Protein AF-A0A9C9G4Z3-F1 (afdb_monomer_lite)

Structure (mmCIF, N/CA/C/O backbone):
data_AF-A0A9C9G4Z3-F1
#
_entry.id   AF-A0A9C9G4Z3-F1
#
loop_
_atom_site.group_PDB
_atom_site.id
_atom_site.type_symbol
_atom_site.label_atom_id
_atom_site.label_alt_id
_atom_site.label_comp_id
_atom_site.label_asym_id
_atom_site.label_entity_id
_atom_site.label_seq_id
_atom_site.pdbx_PDB_ins_code
_atom_site.Cartn_x
_atom_site.Cartn_y
_atom_site.Cartn_z
_atom_site.occupancy
_atom_site.B_iso_or_equiv
_atom_site.auth_seq_id
_atom_site.auth_comp_id
_atom_site.auth_asym_id
_atom_site.auth_atom_id
_atom_site.pdbx_PDB_model_num
ATOM 1 N N . MET A 1 1 ? 14.986 -2.829 13.306 1.00 42.06 1 MET A N 1
ATOM 2 C CA . MET A 1 1 ? 13.672 -2.716 12.638 1.00 42.06 1 MET A CA 1
ATOM 3 C C . MET A 1 1 ? 13.666 -3.763 11.541 1.00 42.06 1 MET A C 1
ATOM 5 O O . MET A 1 1 ? 14.684 -3.883 10.876 1.00 42.06 1 MET A O 1
ATOM 9 N N . ALA A 1 2 ? 12.633 -4.601 11.434 1.00 42.53 2 ALA A N 1
ATOM 10 C CA . ALA A 1 2 ? 12.586 -5.601 10.368 1.00 42.53 2 ALA A CA 1
ATOM 11 C C . ALA A 1 2 ? 12.468 -4.868 9.024 1.00 42.53 2 ALA A C 1
ATOM 13 O O . ALA A 1 2 ? 11.512 -4.123 8.827 1.00 42.53 2 ALA A O 1
ATOM 14 N N . THR A 1 3 ? 13.451 -5.030 8.140 1.00 56.09 3 THR A N 1
ATOM 15 C CA . THR A 1 3 ? 13.378 -4.507 6.774 1.00 56.09 3 THR A CA 1
ATOM 16 C C . THR A 1 3 ? 12.281 -5.280 6.054 1.00 56.09 3 THR A C 1
ATOM 18 O O . THR A 1 3 ? 12.429 -6.477 5.807 1.00 56.09 3 THR A O 1
ATOM 21 N N . ILE A 1 4 ? 11.148 -4.631 5.789 1.00 66.75 4 ILE A N 1
ATOM 22 C CA . ILE A 1 4 ? 10.087 -5.221 4.973 1.00 66.75 4 ILE A CA 1
ATOM 23 C C . ILE A 1 4 ? 10.652 -5.343 3.559 1.00 66.75 4 ILE A C 1
ATOM 25 O O . ILE A 1 4 ? 10.947 -4.339 2.924 1.00 66.75 4 ILE A O 1
ATOM 29 N N . GLN A 1 5 ? 10.838 -6.575 3.095 1.00 66.56 5 GLN A N 1
ATOM 30 C CA . GLN A 1 5 ? 11.269 -6.866 1.732 1.00 66.56 5 GLN A CA 1
ATOM 31 C C . GLN A 1 5 ? 10.017 -7.129 0.900 1.00 66.56 5 GLN A C 1
ATOM 33 O O . GLN A 1 5 ? 9.357 -8.156 1.079 1.00 66.56 5 GLN A O 1
ATOM 38 N N . ILE A 1 6 ? 9.656 -6.186 0.032 1.00 73.94 6 ILE A N 1
ATOM 39 C CA . ILE A 1 6 ? 8.604 -6.407 -0.960 1.00 73.94 6 ILE A CA 1
ATOM 40 C C . ILE A 1 6 ? 9.262 -7.133 -2.126 1.00 73.94 6 ILE A C 1
ATOM 42 O O . ILE A 1 6 ? 10.106 -6.568 -2.810 1.00 73.94 6 ILE A O 1
ATOM 46 N N . SER A 1 7 ? 8.914 -8.403 -2.329 1.00 84.69 7 SER A N 1
ATOM 47 C CA . SER A 1 7 ? 9.326 -9.101 -3.543 1.00 84.69 7 SER A CA 1
ATOM 48 C C . SER A 1 7 ? 8.475 -8.632 -4.719 1.00 84.69 7 SER A C 1
ATOM 50 O O . SER A 1 7 ? 7.272 -8.409 -4.561 1.00 84.69 7 SER A O 1
ATOM 52 N N . ASP A 1 8 ? 9.069 -8.575 -5.910 1.00 85.25 8 ASP A N 1
ATOM 53 C CA . ASP A 1 8 ? 8.349 -8.227 -7.145 1.00 85.25 8 ASP A CA 1
ATOM 54 C C . ASP A 1 8 ? 7.109 -9.101 -7.342 1.00 85.25 8 ASP A C 1
ATOM 56 O O . ASP A 1 8 ? 6.057 -8.634 -7.766 1.00 85.25 8 ASP A O 1
ATOM 60 N N . LYS A 1 9 ? 7.201 -10.380 -6.954 1.00 89.44 9 LYS A N 1
ATOM 61 C CA . LYS A 1 9 ? 6.066 -11.302 -7.000 1.00 89.44 9 LYS A CA 1
ATOM 62 C C . LYS A 1 9 ? 4.905 -10.824 -6.126 1.00 89.44 9 LYS A C 1
ATOM 64 O O . LYS A 1 9 ? 3.772 -10.834 -6.587 1.00 89.44 9 LYS A O 1
ATOM 69 N N . LEU A 1 10 ? 5.170 -10.436 -4.878 1.00 89.75 10 LEU A N 1
ATOM 70 C CA . LEU A 1 10 ? 4.118 -9.967 -3.975 1.00 89.75 10 LEU A CA 1
ATOM 71 C C . LEU A 1 10 ? 3.483 -8.677 -4.501 1.00 89.75 10 LEU A C 1
ATOM 73 O O . LEU A 1 10 ? 2.264 -8.539 -4.444 1.00 89.75 10 LEU A O 1
ATOM 77 N N . MET A 1 11 ? 4.299 -7.761 -5.029 1.00 89.69 11 MET A N 1
ATOM 78 C CA . MET A 1 11 ? 3.799 -6.527 -5.630 1.00 89.69 11 MET A CA 1
ATOM 79 C C . MET A 1 11 ? 2.880 -6.824 -6.820 1.00 89.69 11 MET A C 1
ATOM 81 O O . MET A 1 11 ? 1.759 -6.322 -6.864 1.00 89.69 11 MET A O 1
ATOM 85 N N . ASN A 1 12 ? 3.315 -7.694 -7.734 1.00 91.75 12 ASN A N 1
ATOM 86 C CA . ASN A 1 12 ? 2.531 -8.080 -8.906 1.00 91.75 12 ASN A CA 1
ATOM 87 C C . ASN A 1 12 ? 1.230 -8.793 -8.516 1.00 91.75 12 ASN A C 1
ATOM 89 O O . ASN A 1 12 ? 0.171 -8.408 -8.997 1.00 91.75 12 ASN A O 1
ATOM 93 N N . ASP A 1 13 ? 1.283 -9.758 -7.590 1.00 94.81 13 ASP A N 1
ATOM 94 C CA . ASP A 1 13 ? 0.089 -10.473 -7.120 1.00 94.81 13 ASP A CA 1
ATOM 95 C C . ASP A 1 13 ? -0.954 -9.494 -6.531 1.00 94.81 13 ASP A C 1
ATOM 97 O O . ASP A 1 13 ? -2.157 -9.648 -6.749 1.00 94.81 13 ASP A O 1
ATOM 101 N N . ILE A 1 14 ? -0.511 -8.475 -5.780 1.00 93.31 14 ILE A N 1
ATOM 102 C CA . ILE A 1 14 ? -1.402 -7.451 -5.211 1.00 93.31 14 ILE A CA 1
ATOM 103 C C . ILE A 1 14 ? -1.968 -6.552 -6.314 1.00 93.31 14 ILE A C 1
ATOM 105 O O . ILE A 1 14 ? -3.174 -6.296 -6.332 1.00 93.31 14 ILE A O 1
ATOM 109 N N . MET A 1 15 ? -1.123 -6.088 -7.235 1.00 94.44 15 MET A N 1
ATOM 110 C CA . MET A 1 15 ? -1.550 -5.235 -8.344 1.00 94.44 15 MET A CA 1
ATOM 111 C C . MET A 1 15 ? -2.551 -5.946 -9.254 1.00 94.44 15 MET A C 1
ATOM 113 O O . MET A 1 15 ? -3.547 -5.335 -9.627 1.00 94.44 15 MET A O 1
ATOM 117 N N . ASP A 1 16 ? -2.378 -7.240 -9.521 1.00 95.75 16 ASP A N 1
ATOM 118 C CA . ASP A 1 16 ? -3.329 -8.038 -10.301 1.00 95.75 16 ASP A CA 1
ATOM 119 C C . ASP A 1 16 ? -4.721 -8.066 -9.653 1.00 95.75 16 ASP A C 1
ATOM 121 O O . ASP A 1 16 ? -5.739 -7.937 -10.338 1.00 95.75 16 ASP A O 1
ATOM 125 N N . VAL A 1 17 ? -4.785 -8.182 -8.322 1.00 96.88 17 VAL A N 1
ATOM 126 C CA . VAL A 1 17 ? -6.057 -8.139 -7.581 1.00 96.88 17 VAL A CA 1
ATOM 127 C C . VAL A 1 17 ? -6.709 -6.759 -7.683 1.00 96.88 17 VAL A C 1
ATOM 129 O O . VAL A 1 17 ? -7.924 -6.672 -7.873 1.00 96.88 17 VAL A O 1
ATOM 132 N N . ILE A 1 18 ? -5.923 -5.685 -7.574 1.00 95.50 18 ILE A N 1
ATOM 133 C CA . ILE A 1 18 ? -6.437 -4.313 -7.681 1.00 95.50 18 ILE A CA 1
ATOM 134 C C . ILE A 1 18 ? -6.920 -4.041 -9.113 1.00 95.50 18 ILE A C 1
ATOM 136 O O . ILE A 1 18 ? -8.030 -3.549 -9.290 1.00 95.50 18 ILE A O 1
ATOM 140 N N . VAL A 1 19 ? -6.157 -4.437 -10.133 1.00 96.44 19 VAL A N 1
ATOM 141 C CA . VAL A 1 19 ? -6.514 -4.282 -11.554 1.00 96.44 19 VAL A CA 1
ATOM 142 C C . VAL A 1 19 ? -7.761 -5.086 -11.924 1.00 96.44 19 VAL A C 1
ATOM 144 O O . VAL A 1 19 ? -8.594 -4.638 -12.716 1.00 96.44 19 VAL A O 1
ATOM 147 N N . ALA A 1 20 ? -7.925 -6.277 -11.343 1.00 96.69 20 ALA A N 1
ATOM 148 C CA . ALA A 1 20 ? -9.133 -7.074 -11.524 1.00 96.69 20 ALA A CA 1
ATOM 149 C C . ALA A 1 20 ? -10.380 -6.390 -10.934 1.00 96.69 20 ALA A C 1
ATOM 151 O O . ALA A 1 20 ? -11.485 -6.603 -11.438 1.00 96.69 20 ALA A O 1
ATOM 152 N N . HIS A 1 21 ? -10.212 -5.578 -9.885 1.00 94.62 21 HIS A N 1
ATOM 153 C CA . HIS A 1 21 ? -11.279 -4.765 -9.307 1.00 94.62 21 HIS A CA 1
ATOM 154 C C . HIS A 1 21 ? -11.541 -3.489 -10.120 1.00 94.62 21 HIS A C 1
ATOM 156 O O . HIS A 1 21 ? -12.697 -3.169 -10.398 1.00 94.62 21 HIS A O 1
ATOM 162 N N . ASP A 1 22 ? -10.478 -2.794 -10.522 1.00 93.62 22 ASP A N 1
ATOM 163 C CA . ASP A 1 22 ? -10.511 -1.541 -11.266 1.00 93.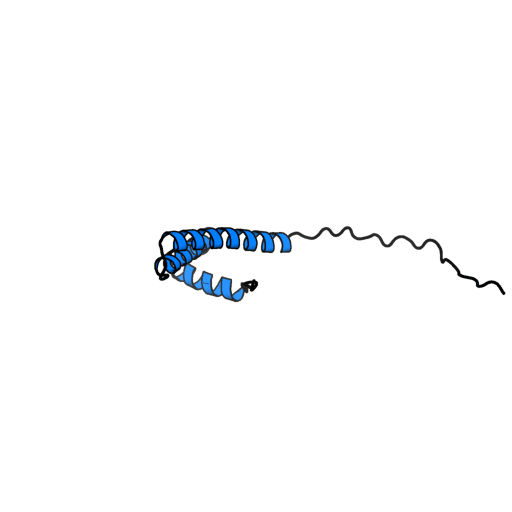62 22 ASP A CA 1
ATOM 164 C C . ASP A 1 22 ? -9.407 -1.516 -12.329 1.00 93.62 22 ASP A C 1
ATOM 166 O O . ASP A 1 22 ? -8.217 -1.438 -12.027 1.00 93.62 22 ASP A O 1
ATOM 170 N N . LYS A 1 23 ? -9.811 -1.537 -13.601 1.00 92.88 23 LYS A N 1
ATOM 171 C CA . LYS A 1 23 ? -8.878 -1.575 -14.733 1.00 92.88 23 LYS A CA 1
ATOM 172 C C . LYS A 1 23 ? -8.018 -0.319 -14.848 1.00 92.88 23 LYS A C 1
ATOM 174 O O . LYS A 1 23 ? -6.960 -0.391 -15.469 1.00 92.88 23 LYS A O 1
ATOM 179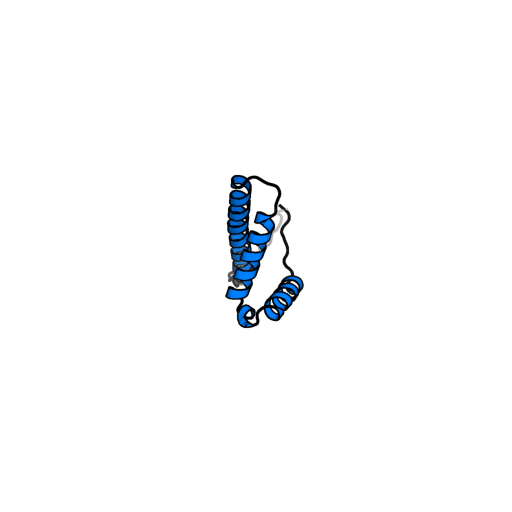 N N . GLU A 1 24 ? -8.446 0.812 -14.290 1.00 91.62 24 GLU A N 1
ATOM 180 C CA . GLU A 1 24 ? -7.635 2.034 -14.300 1.00 91.62 24 GLU A CA 1
ATOM 181 C C . GLU A 1 24 ? -6.402 1.896 -13.396 1.00 91.62 24 GLU A C 1
ATOM 183 O O . GLU A 1 24 ? -5.379 2.525 -13.653 1.00 91.62 24 GLU A O 1
ATOM 188 N N . ALA A 1 25 ? -6.427 0.976 -12.425 1.00 92.94 25 ALA A N 1
ATOM 189 C CA . ALA A 1 25 ? -5.294 0.689 -11.549 1.00 92.94 25 ALA A CA 1
ATOM 190 C C . ALA A 1 25 ? -4.103 -0.008 -12.235 1.00 92.94 25 ALA A C 1
ATOM 192 O O . ALA A 1 25 ? -3.121 -0.321 -11.566 1.00 92.94 25 ALA A O 1
ATOM 193 N N . ILE A 1 26 ? -4.158 -0.240 -13.555 1.00 91.19 26 ILE A N 1
ATOM 194 C CA . ILE A 1 26 ? -2.964 -0.580 -14.349 1.00 91.19 26 ILE A CA 1
ATOM 195 C C . ILE A 1 26 ? -1.946 0.567 -14.270 1.00 91.19 26 ILE A C 1
ATOM 197 O O . ILE A 1 26 ? -0.739 0.331 -14.323 1.00 91.19 26 ILE A O 1
ATOM 201 N N . ASP A 1 27 ? -2.423 1.806 -14.115 1.00 93.75 27 ASP A N 1
ATOM 202 C CA . ASP A 1 27 ? -1.571 2.934 -13.769 1.00 93.75 27 ASP A CA 1
ATOM 203 C C . ASP A 1 27 ? -1.033 2.781 -12.337 1.00 93.75 27 ASP A C 1
ATOM 205 O O . ASP A 1 27 ? -1.789 2.685 -11.364 1.00 93.75 27 ASP A O 1
ATOM 209 N N . ALA A 1 28 ? 0.294 2.795 -12.199 1.00 87.81 28 ALA A N 1
ATOM 210 C CA . ALA A 1 28 ? 0.961 2.616 -10.912 1.00 87.81 28 ALA A CA 1
ATOM 211 C C . ALA A 1 28 ? 0.598 3.714 -9.892 1.00 87.81 28 ALA A C 1
ATOM 213 O O . ALA A 1 28 ? 0.581 3.452 -8.687 1.00 87.81 28 ALA A O 1
ATOM 214 N N . GLY A 1 29 ? 0.268 4.927 -10.349 1.00 93.00 29 GLY A N 1
ATOM 215 C CA . GLY A 1 29 ? -0.190 6.015 -9.489 1.00 93.00 29 GLY A CA 1
ATOM 216 C C . GLY A 1 29 ? -1.568 5.738 -8.889 1.00 93.00 29 GLY A C 1
ATOM 217 O O . GLY A 1 29 ? -1.778 5.974 -7.696 1.00 93.00 29 GLY A O 1
ATOM 218 N N . ILE A 1 30 ? -2.493 5.188 -9.677 1.00 93.81 30 ILE A N 1
ATOM 219 C CA . ILE A 1 30 ? -3.809 4.741 -9.192 1.00 93.81 30 ILE A CA 1
ATOM 220 C C . ILE A 1 30 ? -3.653 3.528 -8.260 1.00 93.81 30 ILE A C 1
ATOM 222 O O . ILE A 1 30 ? -4.240 3.503 -7.175 1.00 93.81 30 ILE A O 1
ATOM 226 N N . GLY A 1 31 ? -2.792 2.567 -8.605 1.00 94.62 31 GLY A N 1
ATOM 227 C CA . GLY A 1 31 ? -2.457 1.433 -7.733 1.00 94.62 31 GLY A CA 1
ATOM 228 C C . GLY A 1 31 ? -1.931 1.856 -6.355 1.00 94.62 31 GLY A C 1
ATOM 229 O O . GLY A 1 31 ? -2.399 1.370 -5.319 1.00 94.62 31 GLY A O 1
ATOM 230 N N . ALA A 1 32 ? -1.018 2.830 -6.319 1.00 93.50 32 ALA A N 1
ATOM 231 C CA . ALA A 1 32 ? -0.493 3.390 -5.074 1.00 93.50 32 ALA A CA 1
ATOM 232 C C . ALA A 1 32 ? -1.588 4.064 -4.222 1.00 93.50 32 ALA A C 1
ATOM 234 O O . ALA A 1 32 ? -1.591 3.932 -2.992 1.00 93.50 32 ALA A O 1
ATOM 235 N N . GLN A 1 33 ? -2.558 4.738 -4.852 1.00 94.50 33 GLN A N 1
ATOM 236 C CA . GLN A 1 33 ? -3.708 5.317 -4.149 1.00 94.50 33 GLN A CA 1
ATOM 237 C C . GLN A 1 33 ? -4.587 4.238 -3.506 1.00 94.50 33 GLN A C 1
ATOM 239 O O . GLN A 1 33 ? -4.972 4.390 -2.344 1.00 94.50 33 GLN A O 1
ATOM 244 N N . TYR A 1 34 ? -4.852 3.129 -4.205 1.00 96.56 34 TYR A N 1
ATOM 245 C CA . TYR A 1 34 ? -5.583 1.991 -3.636 1.00 96.56 34 TYR A CA 1
ATOM 246 C C . TYR A 1 34 ? -4.873 1.411 -2.411 1.00 96.56 34 TYR A C 1
ATOM 248 O O . TYR A 1 34 ? -5.508 1.192 -1.378 1.00 96.56 34 TYR A O 1
ATOM 256 N N . MET A 1 35 ? -3.556 1.221 -2.482 1.00 94.00 35 MET A N 1
ATOM 257 C CA . MET A 1 35 ? -2.770 0.735 -1.343 1.00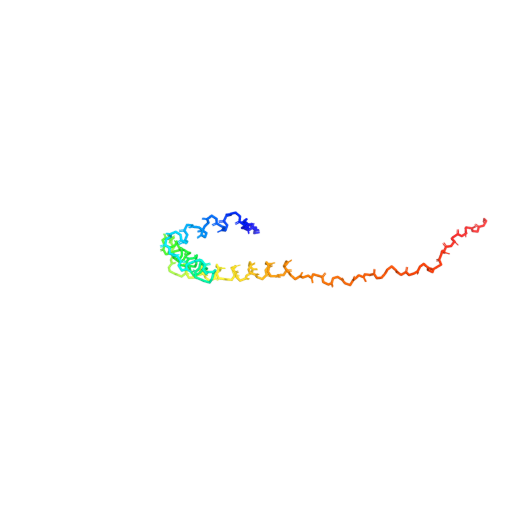 94.00 35 MET A CA 1
ATOM 258 C C . MET A 1 35 ? -2.837 1.697 -0.146 1.00 94.00 35 MET A C 1
ATOM 260 O O . MET A 1 35 ? -3.057 1.264 0.988 1.00 94.00 35 MET A O 1
ATOM 264 N N . SER A 1 36 ? -2.745 3.007 -0.389 1.00 95.62 36 SER A N 1
ATOM 265 C CA . SER A 1 36 ? -2.920 4.033 0.649 1.00 95.62 36 SER A CA 1
ATOM 266 C C . SER A 1 36 ? -4.326 4.001 1.272 1.00 95.62 36 SER A C 1
ATOM 268 O O . SER A 1 36 ? -4.484 4.040 2.498 1.00 95.62 36 SER A O 1
ATOM 270 N N . ALA A 1 37 ? -5.366 3.833 0.451 1.00 96.50 37 ALA A N 1
ATOM 271 C CA . ALA A 1 37 ? -6.741 3.700 0.922 1.00 96.50 37 ALA A CA 1
ATOM 272 C C . ALA A 1 37 ? -6.945 2.432 1.771 1.00 96.50 37 ALA A C 1
ATOM 274 O O . ALA A 1 37 ? -7.605 2.493 2.814 1.00 96.50 37 ALA A O 1
ATOM 275 N N . LEU A 1 38 ? -6.343 1.303 1.380 1.00 95.81 38 LEU A N 1
ATOM 276 C CA . LEU A 1 38 ? -6.367 0.057 2.153 1.00 95.81 38 LEU A CA 1
ATOM 277 C C . LEU A 1 38 ? -5.710 0.235 3.525 1.00 95.81 38 LEU A C 1
ATOM 279 O O . LEU A 1 38 ? -6.284 -0.190 4.531 1.00 95.81 38 LEU A O 1
ATOM 283 N N . ILE A 1 39 ? -4.572 0.931 3.595 1.00 95.81 39 ILE A N 1
ATOM 284 C CA . ILE A 1 39 ? -3.927 1.286 4.868 1.00 95.81 39 ILE A CA 1
ATOM 285 C C . ILE A 1 39 ? -4.894 2.090 5.747 1.00 95.81 39 ILE A C 1
ATOM 287 O O . ILE A 1 39 ? -5.129 1.725 6.903 1.00 95.81 39 ILE A O 1
ATOM 291 N N . GLY A 1 40 ? -5.514 3.142 5.203 1.00 96.56 40 GLY A N 1
ATOM 292 C CA . GLY A 1 40 ? -6.503 3.943 5.929 1.00 96.56 40 GLY A CA 1
ATOM 293 C C . GLY A 1 40 ? -7.686 3.108 6.434 1.00 96.56 40 GLY A C 1
ATOM 294 O O . GLY A 1 40 ? -8.092 3.219 7.595 1.00 96.56 40 GLY A O 1
ATOM 295 N N . TYR A 1 41 ? -8.197 2.211 5.593 1.00 96.69 41 TYR A N 1
ATOM 296 C CA . TYR A 1 41 ? -9.292 1.298 5.918 1.00 96.69 41 TYR A CA 1
ATOM 297 C C . TYR A 1 41 ? -8.928 0.307 7.038 1.00 96.69 41 TYR A C 1
ATOM 299 O O . TYR A 1 41 ? -9.761 0.027 7.912 1.00 96.69 41 TYR A O 1
ATOM 307 N N . MET A 1 42 ? -7.696 -0.207 7.043 1.00 96.38 42 MET A N 1
ATOM 308 C CA . MET A 1 42 ? -7.180 -1.093 8.092 1.00 96.38 42 MET A CA 1
ATOM 309 C C . MET A 1 42 ? -6.998 -0.344 9.415 1.00 96.38 42 MET A C 1
ATOM 311 O O . MET A 1 42 ? -7.509 -0.781 10.449 1.00 96.38 42 MET A O 1
ATOM 315 N N . VAL A 1 43 ? -6.342 0.820 9.391 1.00 96.69 43 VAL A N 1
ATOM 316 C CA . VAL A 1 43 ? -6.069 1.621 10.598 1.00 96.69 43 VAL A CA 1
ATOM 317 C C . VAL A 1 43 ? -7.361 2.136 11.235 1.00 96.69 43 VAL A C 1
ATOM 319 O O . VAL A 1 43 ? -7.475 2.167 12.463 1.00 96.69 43 VAL A O 1
ATOM 322 N N . ALA A 1 44 ? -8.381 2.463 10.438 1.00 96.06 44 ALA A N 1
ATOM 323 C CA . ALA A 1 44 ? -9.692 2.855 10.956 1.00 96.06 44 ALA A CA 1
ATOM 324 C C . ALA A 1 44 ? -10.303 1.791 11.892 1.00 96.06 44 ALA A C 1
ATOM 326 O O . ALA A 1 44 ? -10.947 2.148 12.884 1.00 96.06 44 ALA A O 1
ATOM 327 N N . ARG A 1 45 ? -10.052 0.502 11.620 1.00 95.88 45 ARG A N 1
ATOM 328 C CA . ARG A 1 45 ? -10.550 -0.653 12.391 1.00 95.88 45 ARG A CA 1
ATOM 329 C C . ARG A 1 45 ? -9.617 -1.102 13.510 1.00 95.88 45 ARG A C 1
ATOM 331 O O . ARG A 1 45 ? -10.014 -1.932 14.323 1.00 95.88 45 ARG A O 1
ATOM 338 N N . TYR A 1 46 ? -8.405 -0.559 13.572 1.00 93.31 46 TYR A N 1
ATOM 339 C CA . TYR A 1 46 ? -7.468 -0.879 14.636 1.00 93.31 46 TYR A CA 1
ATOM 340 C C . TYR A 1 46 ? -8.025 -0.392 15.991 1.00 93.31 46 TYR A C 1
ATOM 342 O O . TYR A 1 46 ? -8.497 0.752 16.078 1.00 93.31 46 TYR A O 1
ATOM 350 N N . PRO A 1 47 ? -8.034 -1.232 17.045 1.00 94.69 47 PRO A N 1
ATOM 351 C CA . PRO A 1 47 ? -8.584 -0.871 18.349 1.00 94.69 47 PRO A CA 1
ATOM 352 C C . PRO A 1 47 ? -7.634 0.081 19.091 1.00 94.69 47 PRO A C 1
ATOM 354 O O . PRO A 1 47 ? -6.842 -0.322 19.937 1.00 94.69 47 PRO A O 1
ATOM 357 N N . SER A 1 48 ? -7.708 1.365 18.751 1.00 94.12 48 SER A N 1
ATOM 358 C CA . SER A 1 48 ? -6.898 2.436 19.334 1.00 94.12 48 SER A CA 1
ATOM 359 C C . SER A 1 48 ? -7.643 3.773 19.336 1.00 94.12 48 SER A C 1
ATOM 361 O O . SER A 1 48 ? -8.720 3.918 18.745 1.00 94.12 48 SER A O 1
ATOM 363 N N . THR A 1 49 ? -7.070 4.771 20.007 1.00 97.25 49 THR A N 1
ATOM 364 C CA . THR A 1 49 ? -7.604 6.140 20.008 1.00 97.25 49 THR A CA 1
ATOM 365 C C . THR A 1 49 ? -7.415 6.821 18.651 1.00 97.25 49 THR A C 1
ATOM 367 O O . THR A 1 49 ? -6.500 6.500 17.895 1.00 97.25 49 THR A O 1
ATOM 370 N N . ASN A 1 50 ? -8.240 7.828 18.350 1.00 95.62 50 ASN A N 1
ATOM 371 C CA . ASN A 1 50 ? -8.099 8.608 17.113 1.00 95.62 50 ASN A CA 1
ATOM 372 C C . ASN A 1 50 ? -6.723 9.281 16.988 1.00 95.62 50 ASN A C 1
ATOM 374 O O . ASN A 1 50 ? -6.209 9.397 15.879 1.00 95.62 50 ASN A O 1
ATOM 378 N N . THR A 1 51 ? -6.116 9.694 18.104 1.00 97.31 51 THR A N 1
ATOM 379 C CA . THR A 1 51 ? -4.758 10.256 18.124 1.00 97.31 51 THR A CA 1
ATOM 380 C C . THR A 1 51 ? -3.733 9.220 17.672 1.00 97.31 51 THR A C 1
ATOM 382 O O . THR A 1 51 ? -3.015 9.459 16.708 1.00 97.31 51 THR A O 1
ATOM 385 N N . GLN A 1 52 ? -3.756 8.025 18.266 1.00 97.25 52 GLN A N 1
ATOM 386 C CA . GLN A 1 52 ? -2.853 6.934 17.888 1.00 97.25 52 GLN A CA 1
ATOM 387 C C . GLN A 1 52 ? -3.044 6.501 16.429 1.00 97.25 52 GLN A C 1
ATOM 389 O O . GLN A 1 52 ? -2.075 6.203 15.742 1.00 97.25 52 GLN A O 1
ATOM 394 N N . LYS A 1 53 ? -4.281 6.493 15.914 1.00 97.25 53 LYS A N 1
ATOM 395 C CA . LYS A 1 53 ? -4.539 6.206 14.489 1.00 97.25 53 LYS A CA 1
ATOM 396 C C . LYS A 1 53 ? -3.860 7.221 13.572 1.00 97.25 53 LYS A C 1
ATOM 398 O O . LYS A 1 53 ? -3.261 6.828 12.576 1.00 97.25 53 LYS A O 1
ATOM 403 N N . LYS A 1 54 ? -3.930 8.512 13.910 1.00 97.00 54 LYS A N 1
ATOM 404 C CA . LYS A 1 54 ? -3.258 9.575 13.147 1.00 97.00 54 LYS A CA 1
ATOM 405 C C . LYS A 1 54 ? -1.738 9.438 13.200 1.00 97.00 54 LYS A C 1
ATOM 407 O O . LYS A 1 54 ? -1.094 9.579 12.166 1.00 97.00 54 LYS A O 1
ATOM 412 N N . GLU A 1 55 ? -1.185 9.121 14.368 1.00 97.19 55 GLU A N 1
ATOM 413 C CA . GLU A 1 55 ? 0.250 8.853 14.530 1.00 97.19 55 GLU A CA 1
ATOM 414 C C . GLU A 1 55 ? 0.700 7.669 13.666 1.00 97.19 55 GLU A C 1
ATOM 416 O O . GLU A 1 55 ? 1.693 7.778 12.952 1.00 97.19 55 GLU A O 1
ATOM 421 N N . ILE A 1 56 ? -0.071 6.574 13.644 1.00 96.62 56 ILE A N 1
ATOM 422 C CA . ILE A 1 56 ? 0.208 5.412 12.787 1.00 96.62 56 ILE A CA 1
ATOM 423 C C . ILE A 1 56 ? 0.251 5.821 11.312 1.00 96.62 56 ILE A C 1
ATOM 425 O O . ILE A 1 56 ? 1.216 5.497 10.627 1.00 96.62 56 ILE A O 1
ATOM 429 N N . ILE A 1 57 ? -0.755 6.553 10.819 1.00 97.31 57 ILE A N 1
ATOM 430 C CA . ILE A 1 57 ? -0.773 7.012 9.420 1.00 97.31 57 ILE A CA 1
ATOM 431 C C . ILE A 1 57 ? 0.429 7.912 9.114 1.00 97.31 57 ILE A C 1
ATOM 433 O O . ILE A 1 57 ? 1.063 7.738 8.076 1.00 97.31 57 ILE A O 1
ATOM 437 N N . SER A 1 58 ? 0.785 8.827 10.019 1.00 96.81 58 SER A N 1
ATOM 438 C CA . SER A 1 58 ? 1.957 9.692 9.845 1.00 96.81 58 SER A CA 1
ATOM 439 C C . SER A 1 58 ? 3.256 8.890 9.758 1.00 96.81 58 SER A C 1
ATOM 441 O O . SER A 1 58 ? 4.090 9.169 8.899 1.00 96.81 58 SER A O 1
ATOM 443 N N . HIS A 1 59 ? 3.434 7.889 10.622 1.00 95.56 59 HIS A N 1
ATOM 444 C CA . HIS A 1 59 ? 4.616 7.029 10.582 1.00 95.56 59 HIS A CA 1
ATOM 445 C C . HIS A 1 59 ? 4.658 6.180 9.309 1.00 95.56 59 HIS A C 1
ATOM 447 O O . HIS A 1 59 ? 5.727 6.007 8.734 1.00 95.56 59 HIS A O 1
ATOM 453 N N . LEU A 1 60 ? 3.512 5.677 8.842 1.00 95.12 60 LEU A N 1
ATOM 454 C CA . LEU A 1 60 ? 3.438 4.910 7.597 1.00 95.12 60 LEU A CA 1
ATOM 455 C C . LEU A 1 60 ? 3.757 5.771 6.370 1.00 95.12 60 LEU A C 1
ATOM 457 O O . LEU A 1 60 ? 4.434 5.286 5.470 1.00 95.12 60 LEU A O 1
ATOM 461 N N . ALA A 1 61 ? 3.343 7.041 6.355 1.00 94.75 61 ALA A N 1
ATOM 462 C CA . ALA A 1 61 ? 3.707 7.978 5.293 1.00 94.75 61 ALA A CA 1
ATOM 463 C C . ALA A 1 61 ? 5.229 8.203 5.240 1.00 94.75 61 ALA A C 1
ATOM 465 O O . ALA A 1 61 ? 5.841 8.015 4.190 1.00 94.75 61 ALA A O 1
ATOM 4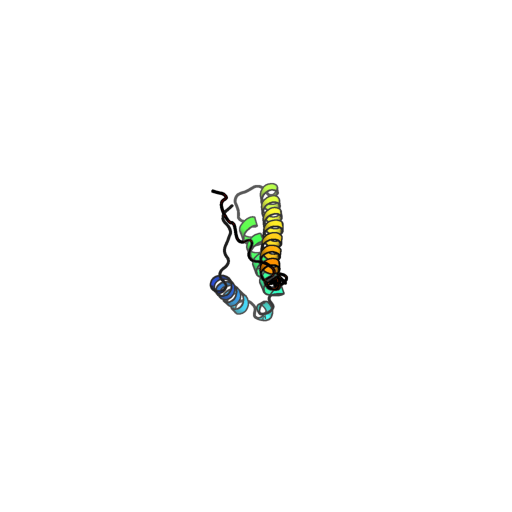66 N N . GLN A 1 62 ? 5.852 8.497 6.385 1.00 95.25 62 GLN A N 1
ATOM 467 C CA . GLN A 1 62 ? 7.312 8.655 6.485 1.00 95.25 62 GLN A CA 1
ATOM 468 C C . GLN A 1 62 ? 8.052 7.371 6.094 1.00 95.25 62 GLN A C 1
ATOM 470 O O . GLN A 1 62 ? 9.042 7.402 5.371 1.00 95.25 62 GLN A O 1
ATOM 475 N N . PHE A 1 63 ? 7.550 6.217 6.536 1.00 92.19 63 PHE A N 1
ATOM 476 C CA . PHE A 1 63 ? 8.122 4.929 6.166 1.00 92.19 63 PHE A CA 1
ATOM 477 C C . PHE A 1 63 ? 8.038 4.679 4.654 1.00 92.19 63 PHE A C 1
ATOM 479 O O . PHE A 1 63 ? 9.020 4.246 4.060 1.00 92.19 63 PHE A O 1
ATOM 486 N N . SER A 1 64 ? 6.901 4.982 4.019 1.00 92.19 64 SER A N 1
ATOM 487 C CA . SER A 1 64 ? 6.745 4.816 2.568 1.00 92.19 64 SER A CA 1
ATOM 488 C C . SER A 1 64 ? 7.689 5.712 1.764 1.00 92.19 64 SER A C 1
ATOM 490 O O . SER A 1 64 ? 8.230 5.269 0.753 1.00 92.19 64 SER A O 1
ATOM 492 N N . GLU A 1 65 ? 7.951 6.929 2.248 1.00 93.19 65 GLU A N 1
ATOM 493 C CA . GLU A 1 65 ? 8.938 7.836 1.658 1.00 93.19 65 GLU A CA 1
ATOM 494 C C . GLU A 1 65 ? 10.355 7.261 1.764 1.00 93.19 65 GLU A C 1
ATOM 496 O O . GLU A 1 65 ? 11.078 7.230 0.771 1.00 93.19 65 GLU A O 1
ATOM 501 N N . HIS A 1 66 ? 10.737 6.725 2.928 1.00 91.19 66 HIS A N 1
ATOM 502 C CA . HIS A 1 66 ? 12.034 6.061 3.087 1.00 91.19 66 HIS A CA 1
ATOM 503 C C . HIS A 1 66 ? 12.199 4.859 2.154 1.00 91.19 66 HIS A C 1
ATOM 505 O O . HIS A 1 66 ? 13.223 4.752 1.489 1.00 91.19 66 HIS A O 1
ATOM 511 N N . VAL A 1 67 ? 11.183 3.997 2.038 1.00 88.44 67 VAL A N 1
ATOM 512 C CA . VAL A 1 67 ? 11.229 2.853 1.112 1.00 88.44 67 VAL A CA 1
ATOM 513 C C . VAL A 1 67 ? 11.393 3.323 -0.336 1.00 88.44 67 VAL A C 1
ATOM 515 O O . VAL A 1 67 ? 12.176 2.732 -1.076 1.00 88.44 67 VAL A O 1
ATOM 518 N N . MET A 1 68 ? 10.699 4.386 -0.753 1.00 89.44 68 MET A N 1
ATOM 519 C CA . MET A 1 68 ? 10.867 4.956 -2.094 1.00 89.44 68 MET A CA 1
ATOM 520 C C . MET A 1 68 ? 12.310 5.426 -2.321 1.00 89.44 68 MET A C 1
ATOM 522 O O . MET A 1 68 ? 12.918 5.046 -3.319 1.00 89.44 68 MET A O 1
ATOM 526 N N . LEU A 1 69 ? 12.865 6.212 -1.393 1.00 89.75 69 LEU A N 1
ATOM 527 C CA . LEU A 1 69 ? 14.233 6.727 -1.495 1.00 89.75 69 LEU A CA 1
ATOM 528 C C . LEU A 1 69 ? 15.273 5.601 -1.552 1.00 89.75 69 LEU A C 1
ATOM 530 O O . LEU A 1 69 ? 16.188 5.665 -2.370 1.00 89.75 69 LEU A O 1
ATOM 534 N N . ASP A 1 70 ? 15.103 4.554 -0.743 1.00 86.38 70 ASP A N 1
ATOM 535 C CA . ASP A 1 70 ? 16.010 3.403 -0.719 1.00 86.38 70 ASP A CA 1
ATOM 536 C C . ASP A 1 70 ? 16.020 2.649 -2.061 1.00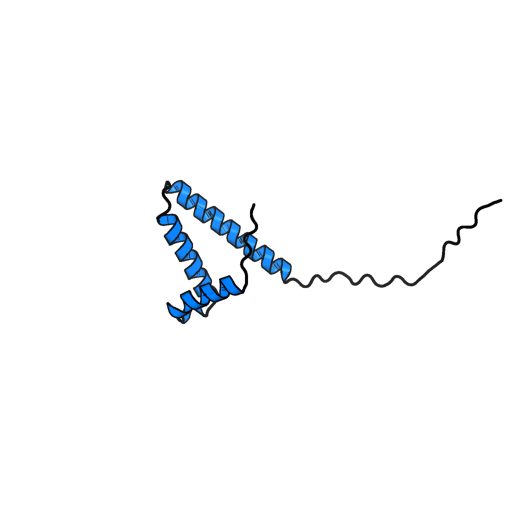 86.38 70 ASP A C 1
ATOM 538 O O . ASP A 1 70 ? 17.079 2.232 -2.528 1.00 86.38 70 ASP A O 1
ATOM 542 N N . ASN A 1 71 ? 14.859 2.499 -2.710 1.00 83.06 71 ASN A N 1
ATOM 543 C CA . ASN A 1 71 ? 14.772 1.840 -4.018 1.00 83.06 71 ASN A CA 1
ATOM 544 C C . ASN A 1 71 ? 15.297 2.739 -5.151 1.00 83.06 71 ASN A C 1
ATOM 546 O O . ASN A 1 71 ? 15.960 2.243 -6.054 1.00 83.06 71 ASN A O 1
ATOM 550 N N . MET A 1 72 ? 15.089 4.059 -5.078 1.00 83.25 72 MET A N 1
ATOM 551 C CA . MET A 1 72 ? 15.669 4.999 -6.049 1.00 83.25 72 MET A CA 1
ATOM 552 C C . MET A 1 72 ? 17.201 5.048 -5.965 1.00 83.25 72 MET A C 1
ATOM 554 O O . MET A 1 72 ? 17.868 5.101 -6.993 1.00 83.25 72 MET A O 1
ATOM 558 N N . ALA A 1 73 ? 17.765 5.004 -4.755 1.00 72.75 73 ALA A N 1
ATOM 559 C CA . ALA A 1 73 ? 19.213 4.991 -4.549 1.00 72.75 73 ALA A CA 1
ATOM 560 C C . ALA A 1 73 ? 19.875 3.680 -5.015 1.00 72.75 73 ALA A C 1
ATOM 562 O O . ALA A 1 73 ? 21.059 3.676 -5.346 1.00 72.75 73 ALA A O 1
ATOM 563 N N . ALA A 1 74 ? 19.131 2.569 -5.045 1.00 61.91 74 ALA A N 1
ATOM 564 C CA . ALA A 1 74 ? 19.608 1.294 -5.582 1.00 61.91 74 ALA A CA 1
ATOM 565 C C . ALA A 1 74 ? 19.681 1.282 -7.122 1.00 61.91 74 ALA A C 1
ATOM 567 O O . ALA A 1 74 ? 20.517 0.569 -7.679 1.00 61.91 74 ALA A O 1
ATOM 568 N N . ASP A 1 75 ? 18.843 2.085 -7.784 1.00 58.47 75 ASP A N 1
ATOM 569 C CA . ASP A 1 75 ? 18.785 2.227 -9.244 1.00 58.47 75 ASP A CA 1
ATOM 570 C C . ASP A 1 75 ? 19.713 3.323 -9.794 1.00 58.47 75 ASP A C 1
ATOM 572 O O . ASP A 1 75 ? 19.894 3.414 -11.013 1.00 58.47 75 ASP A O 1
ATOM 576 N N . GLU A 1 76 ? 20.344 4.143 -8.942 1.00 50.34 76 GLU A N 1
ATOM 577 C CA . GLU A 1 76 ? 21.415 5.015 -9.417 1.00 50.34 76 GLU A CA 1
ATOM 578 C C . GLU A 1 76 ? 22.599 4.150 -9.880 1.00 50.34 76 GLU A C 1
ATOM 580 O O . GLU A 1 76 ? 23.172 3.396 -9.079 1.00 50.34 76 GLU A O 1
ATOM 585 N N . PRO A 1 77 ? 23.021 4.250 -11.158 1.00 49.59 77 PRO A N 1
ATOM 586 C CA . PRO A 1 77 ? 24.284 3.677 -11.563 1.00 49.59 77 PRO A CA 1
ATOM 587 C C . PRO A 1 77 ? 25.338 4.398 -10.736 1.00 49.59 77 PRO A C 1
ATOM 589 O O . PRO A 1 77 ? 25.616 5.578 -10.935 1.00 49.59 77 PRO A O 1
ATOM 592 N N . THR A 1 78 ? 25.903 3.687 -9.765 1.00 47.56 78 THR A N 1
ATOM 593 C CA . THR A 1 78 ? 27.140 4.122 -9.141 1.00 47.56 78 THR A CA 1
ATOM 594 C C . THR A 1 78 ? 28.168 4.232 -10.262 1.00 47.56 78 THR A C 1
ATOM 596 O O . THR A 1 78 ? 28.809 3.250 -10.636 1.00 47.56 78 THR A O 1
ATOM 599 N N . ASP A 1 79 ? 28.337 5.448 -10.784 1.00 47.25 79 ASP A N 1
ATOM 600 C CA . ASP A 1 79 ? 29.584 5.946 -11.348 1.00 47.25 79 ASP A CA 1
ATOM 601 C C . ASP A 1 79 ? 30.611 5.872 -10.210 1.00 47.25 79 ASP A C 1
ATOM 603 O O . ASP A 1 79 ? 31.030 6.856 -9.602 1.00 47.25 79 ASP A O 1
ATOM 607 N N . LYS A 1 80 ? 30.995 4.644 -9.846 1.00 47.22 80 LYS A N 1
ATOM 608 C CA . LYS A 1 80 ? 32.294 4.420 -9.247 1.00 47.22 80 LYS A CA 1
ATOM 609 C C . LYS A 1 80 ? 33.260 4.926 -10.307 1.00 47.22 80 LYS A C 1
ATOM 611 O O . LYS A 1 80 ? 33.227 4.392 -11.418 1.00 47.22 80 LYS A O 1
ATOM 616 N N . PRO A 1 81 ? 34.122 5.909 -10.004 1.00 45.50 81 PRO A N 1
ATOM 617 C CA . PRO A 1 81 ? 35.260 6.155 -10.860 1.00 45.50 81 PRO A CA 1
ATOM 618 C C . PRO A 1 81 ? 35.949 4.805 -11.026 1.00 45.50 81 PRO A C 1
ATOM 620 O O . PRO A 1 81 ? 36.333 4.174 -10.035 1.00 45.50 81 PRO A O 1
ATOM 623 N N . VAL A 1 82 ? 36.031 4.320 -12.264 1.00 49.62 82 VAL A N 1
ATOM 624 C CA . VAL A 1 82 ? 36.989 3.281 -12.615 1.00 49.62 82 VAL A CA 1
ATOM 625 C C . VAL A 1 82 ? 38.321 3.848 -12.152 1.00 49.62 82 VAL A C 1
ATOM 627 O O . VAL A 1 82 ? 38.812 4.816 -12.726 1.00 49.62 82 VAL A O 1
ATOM 630 N N . ALA A 1 83 ? 38.854 3.323 -11.049 1.00 52.75 83 ALA A N 1
ATOM 631 C CA . ALA A 1 83 ? 40.240 3.556 -10.717 1.00 52.75 83 ALA A CA 1
ATOM 632 C C . ALA A 1 83 ? 41.019 3.038 -11.926 1.00 52.75 83 ALA A C 1
ATOM 634 O O . ALA A 1 83 ? 41.014 1.835 -12.199 1.00 52.75 83 ALA A O 1
ATOM 635 N N . GLU A 1 84 ? 41.594 3.958 -12.702 1.00 50.75 84 GLU A N 1
ATOM 636 C CA . GLU A 1 84 ? 42.594 3.615 -13.700 1.00 50.75 84 GLU A CA 1
ATOM 637 C C . GLU A 1 84 ? 43.602 2.685 -13.014 1.00 50.75 84 GLU A C 1
ATOM 639 O O . GLU A 1 84 ? 44.020 2.978 -11.885 1.00 50.75 84 GLU A O 1
ATOM 644 N N . PRO A 1 85 ? 43.987 1.550 -13.621 1.00 44.38 85 PRO A N 1
ATOM 645 C CA . PRO A 1 85 ? 45.154 0.840 -13.141 1.00 44.38 85 PRO A CA 1
ATOM 646 C C . PRO A 1 85 ? 46.320 1.818 -13.277 1.00 44.38 85 PRO A C 1
ATOM 648 O O . PRO A 1 85 ? 46.778 2.099 -14.385 1.00 44.38 85 PRO A O 1
ATOM 651 N N . ALA A 1 86 ? 46.734 2.391 -12.144 1.00 47.47 86 ALA A N 1
ATOM 652 C CA . ALA A 1 86 ? 47.937 3.188 -12.052 1.00 47.47 86 ALA A CA 1
ATOM 653 C C . ALA A 1 86 ? 49.052 2.351 -12.672 1.00 47.47 86 ALA A C 1
ATOM 655 O O . ALA A 1 86 ? 49.323 1.230 -12.235 1.00 47.47 86 ALA A O 1
ATOM 656 N N . GLN A 1 87 ? 49.601 2.884 -13.759 1.00 46.03 87 GLN A N 1
ATOM 657 C CA . GLN A 1 87 ? 50.717 2.303 -14.472 1.00 46.03 87 GLN A CA 1
ATOM 658 C C . GLN A 1 87 ? 51.810 1.954 -13.465 1.00 46.03 87 GLN A C 1
ATOM 660 O O . GLN A 1 87 ? 52.138 2.740 -12.576 1.00 46.03 87 GLN A O 1
ATOM 665 N N . GLU A 1 88 ? 52.311 0.732 -13.597 1.00 51.31 88 GLU A N 1
ATOM 666 C CA . GLU A 1 88 ? 53.423 0.188 -12.839 1.00 51.31 88 GLU A CA 1
ATOM 667 C C . GLU A 1 88 ? 54.617 1.150 -12.899 1.00 51.31 88 GLU A C 1
ATOM 669 O O . GLU A 1 88 ? 55.353 1.17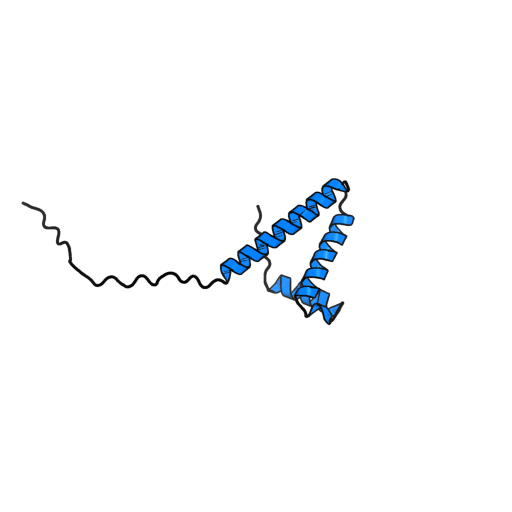9 -13.882 1.00 51.31 88 GLU A O 1
ATOM 674 N N . GLU A 1 89 ? 54.855 1.902 -11.826 1.00 47.31 89 GLU A N 1
ATOM 675 C CA . GLU A 1 89 ? 56.153 2.517 -11.578 1.00 47.31 89 GLU A CA 1
ATOM 676 C C . GLU A 1 89 ? 56.733 2.007 -10.253 1.00 47.31 89 GLU A C 1
ATOM 678 O O . GLU A 1 89 ? 56.243 2.279 -9.160 1.00 47.31 89 GLU A O 1
ATOM 683 N N . ALA A 1 90 ? 57.835 1.273 -10.417 1.00 46.34 90 ALA A N 1
ATOM 684 C CA . ALA A 1 90 ? 58.887 0.986 -9.450 1.00 46.34 90 ALA A CA 1
ATOM 685 C C . ALA A 1 90 ? 58.584 -0.005 -8.308 1.00 46.34 90 ALA A C 1
ATOM 687 O O . ALA A 1 90 ? 58.258 0.336 -7.173 1.00 46.34 90 ALA A O 1
ATOM 688 N N . PHE A 1 91 ? 58.911 -1.266 -8.609 1.00 43.91 91 PHE A N 1
ATOM 689 C CA . PHE A 1 91 ? 59.468 -2.250 -7.681 1.00 43.91 91 PHE A CA 1
ATOM 690 C C . PHE A 1 91 ? 60.412 -1.610 -6.640 1.00 43.91 91 PHE A C 1
ATOM 692 O O . PHE A 1 91 ? 61.579 -1.327 -6.919 1.00 43.91 91 PHE A O 1
ATOM 699 N N . GLY A 1 92 ? 59.937 -1.465 -5.403 1.00 45.91 92 GLY A N 1
ATOM 700 C CA . GLY A 1 92 ? 60.788 -1.285 -4.231 1.00 45.91 92 GLY A CA 1
ATOM 701 C C . GLY A 1 92 ? 61.453 -2.611 -3.866 1.00 45.91 92 GLY A C 1
ATOM 702 O O . GLY A 1 92 ? 60.931 -3.369 -3.051 1.00 45.91 92 GLY A O 1
ATOM 703 N N . VAL A 1 93 ? 62.595 -2.912 -4.487 1.00 52.22 93 VAL A N 1
ATOM 704 C CA . VAL A 1 93 ? 63.470 -4.016 -4.073 1.00 52.22 93 VAL A CA 1
ATOM 705 C C . VAL A 1 93 ? 63.998 -3.708 -2.670 1.00 52.22 93 VAL A C 1
ATOM 707 O O . VAL A 1 93 ? 64.917 -2.909 -2.506 1.00 52.22 93 VAL A O 1
ATOM 710 N N . TRP A 1 94 ? 63.442 -4.362 -1.652 1.00 60.88 94 TRP A N 1
ATOM 711 C CA . TRP A 1 94 ? 64.085 -4.453 -0.343 1.00 60.88 94 TRP A CA 1
ATOM 712 C C . TRP A 1 94 ? 65.320 -5.358 -0.460 1.00 60.88 94 TRP A C 1
ATOM 714 O O . TRP A 1 94 ? 65.198 -6.550 -0.742 1.00 60.88 94 TRP A O 1
ATOM 724 N N . LYS A 1 95 ? 66.515 -4.797 -0.245 1.00 61.12 95 LYS A N 1
ATOM 725 C CA . LYS A 1 95 ? 67.745 -5.556 0.032 1.00 61.12 95 LYS A CA 1
ATOM 726 C C . LYS A 1 95 ? 68.050 -5.437 1.530 1.00 61.12 95 LYS A C 1
ATOM 728 O O . LYS A 1 95 ? 68.206 -4.307 1.985 1.00 61.12 95 LYS A O 1
ATOM 733 N N . PRO A 1 96 ? 68.139 -6.534 2.299 1.00 62.31 96 PRO A N 1
ATOM 734 C CA . PRO A 1 96 ? 68.672 -6.460 3.655 1.00 62.31 96 PRO A CA 1
ATOM 735 C C . PRO A 1 96 ? 70.195 -6.247 3.608 1.00 62.31 96 PRO A C 1
ATOM 737 O O . PRO A 1 96 ? 70.878 -6.858 2.783 1.00 62.31 96 PRO A O 1
ATOM 740 N N . GLU A 1 97 ? 70.714 -5.361 4.462 1.00 57.88 97 GLU A N 1
ATOM 741 C CA . GLU A 1 97 ? 72.156 -5.199 4.693 1.00 57.88 97 GLU A CA 1
ATOM 742 C C . GLU A 1 97 ? 72.675 -6.303 5.638 1.00 57.88 97 GLU A C 1
ATOM 744 O O . GLU A 1 97 ? 71.924 -6.801 6.475 1.00 57.88 97 GLU A O 1
ATOM 749 N N . ASN A 1 98 ? 73.936 -6.696 5.412 1.00 48.91 98 ASN A N 1
ATOM 750 C CA . ASN A 1 98 ? 74.674 -7.852 5.957 1.00 48.91 98 ASN A CA 1
ATOM 751 C C . ASN A 1 98 ? 74.549 -8.128 7.462 1.00 48.91 98 ASN A C 1
ATOM 753 O O . ASN A 1 98 ? 74.635 -7.166 8.256 1.00 48.91 98 ASN A O 1
#

pLDDT: mean 80.35, std 19.84, range [42.06, 97.31]

Sequence (98 aa):
MATIQISDKLMNDIMDVIVAHDKEAIDAGIGAQYMSALIGYMVARYPSTNTQKKEIISHLAQFSEHVMLDNMAADEPTDKPVAEPAQEEAFGVWKPEN

Secondary structure (DSSP, 8-state):
-------HHHHHHHHHHHHHH-GGGGSHHHHHHHHHHHHHHHHHHSSS-HHHHHHHHHHHHHHHHHHHHHHHHHHS----------------------

Foldseek 3Di:
DPDDDDDPVNVVVLLVVVCVVPVVSVPVVVVVVVVLVVLLVVLVPPPDDPVVSVVVSVVVVVVVVVVVVVVVVVPPPPPPPPPDPPPDDDDPDDDDDD

Radius of gyration: 25.54 Å; chains: 1; bounding box: 86×22×35 Å